Protein AF-H9FKU2-F1 (afdb_monomer)

Organism: Macaca mulatta (NCBI:txid9544)

Sequence (71 aa):
RAQEDELVKIRKYYETSKEEELKLLDKPEQFLHELAQIPNFAERAQCIIFRSVFSEGITSLHRKVEILTRA

Mean predicted aligned error: 6.47 Å

Foldseek 3Di:
DDDPVLQVVLVVCVVPDDPVCNVVDDPVSVVVNVCVPDPPSVVVVVVVVCVVVVVVVVVVVVVVVVVVVVD

Radius of gyration: 21.22 Å; Cα contacts (8 Å, |Δi|>4): 14; chains: 1; bounding box: 42×19×58 Å

Solvent-accessible surface area (backbone atoms only — not comparable to full-atom values): 4262 Å² total; per-residue (Å²): 132,88,52,71,72,57,51,51,54,52,51,54,45,68,75,72,49,55,82,80,56,63,71,72,57,51,74,69,55,50,49,52,52,59,52,67,71,42,81,63,44,70,60,52,52,50,51,54,52,48,54,52,56,49,53,52,47,53,55,53,50,52,53,54,50,53,55,66,75,72,106

pLDDT: mean 88.19, std 11.15, range [56.22, 98.38]

InterPro domains:
  IPR015425 Formin, FH2 domain [PF02181] (4-71)
  IPR015425 Formin, FH2 domain [PS51444] (1-71)
  IPR042201 Formin, FH2 domain superfamily [G3DSA:1.20.58.2220] (1-71)

Secondary structure (DSSP, 8-state):
---HHHHHHHHHHHHHS-TTGGGGS-HHHHHHHHHHTSTTHHHHHHHHHHHHHHHHHHHHHHHHHHHHHH-

Structure (mmCIF, N/CA/C/O backbone):
data_AF-H9FKU2-F1
#
_entry.id   AF-H9FKU2-F1
#
loop_
_atom_site.group_PDB
_atom_site.id
_atom_site.type_symbol
_atom_site.label_atom_id
_atom_site.label_alt_id
_atom_site.label_comp_id
_atom_site.label_asym_id
_atom_site.label_entity_id
_atom_site.label_seq_id
_atom_site.pdbx_PDB_ins_code
_atom_site.Cartn_x
_atom_site.Cartn_y
_atom_site.Cartn_z
_atom_site.occupancy
_atom_site.B_iso_or_equiv
_atom_site.auth_seq_id
_atom_site.auth_comp_id
_atom_site.auth_asym_id
_atom_site.auth_atom_id
_atom_site.pdbx_PDB_model_num
ATOM 1 N N . ARG A 1 1 ? 3.759 -2.723 6.945 1.00 68.00 1 ARG A N 1
ATOM 2 C CA . ARG A 1 1 ? 2.359 -3.210 6.851 1.00 68.00 1 ARG A CA 1
ATOM 3 C C . ARG A 1 1 ? 1.942 -3.593 8.262 1.00 68.00 1 ARG A C 1
ATOM 5 O O . ARG A 1 1 ? 2.781 -4.186 8.925 1.00 68.00 1 ARG A O 1
ATOM 12 N N . ALA A 1 2 ? 0.726 -3.264 8.700 1.00 78.50 2 ALA A N 1
ATOM 13 C CA . ALA A 1 2 ? 0.208 -3.765 9.975 1.00 78.50 2 ALA A CA 1
ATOM 14 C C . ALA A 1 2 ? 0.103 -5.297 9.958 1.00 78.50 2 ALA A C 1
ATOM 16 O O . ALA A 1 2 ? -0.292 -5.873 8.936 1.00 78.50 2 ALA A O 1
ATOM 17 N N . GLN A 1 3 ? 0.473 -5.943 11.058 1.00 86.56 3 GLN A N 1
ATOM 18 C CA . GLN A 1 3 ? 0.230 -7.366 11.265 1.00 86.56 3 GLN A CA 1
ATOM 19 C C . GLN A 1 3 ? -1.263 -7.597 11.545 1.00 86.56 3 GLN A C 1
ATOM 21 O O . GLN A 1 3 ? -1.972 -6.713 12.031 1.00 86.56 3 GLN A O 1
ATOM 26 N N . GLU A 1 4 ? -1.766 -8.790 11.228 1.00 85.69 4 GLU A N 1
ATOM 27 C CA . GLU A 1 4 ? -3.190 -9.092 11.424 1.00 85.69 4 GLU A CA 1
ATOM 28 C C . GLU A 1 4 ? -3.570 -9.093 12.912 1.00 85.69 4 GLU A C 1
ATOM 30 O O . GLU A 1 4 ? -4.638 -8.608 13.278 1.00 85.69 4 GLU A O 1
ATOM 35 N N . ASP A 1 5 ? -2.687 -9.576 13.790 1.00 87.75 5 ASP A N 1
ATOM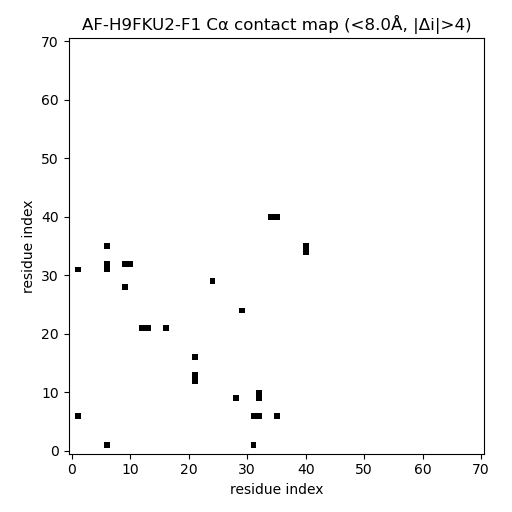 36 C CA . ASP A 1 5 ? -2.941 -9.605 15.231 1.00 87.75 5 ASP A CA 1
ATOM 37 C C . ASP A 1 5 ? -2.994 -8.195 15.845 1.00 87.75 5 ASP A C 1
ATOM 39 O O . ASP A 1 5 ? -3.798 -7.953 16.747 1.00 87.75 5 ASP A O 1
ATOM 43 N N . GLU A 1 6 ? -2.191 -7.256 15.330 1.00 86.69 6 GLU A N 1
ATOM 44 C CA . GLU A 1 6 ? -2.246 -5.832 15.686 1.00 86.69 6 GLU A CA 1
ATOM 45 C C . GLU A 1 6 ? -3.600 -5.233 15.283 1.00 86.69 6 GLU A C 1
ATOM 47 O O . GLU A 1 6 ? -4.291 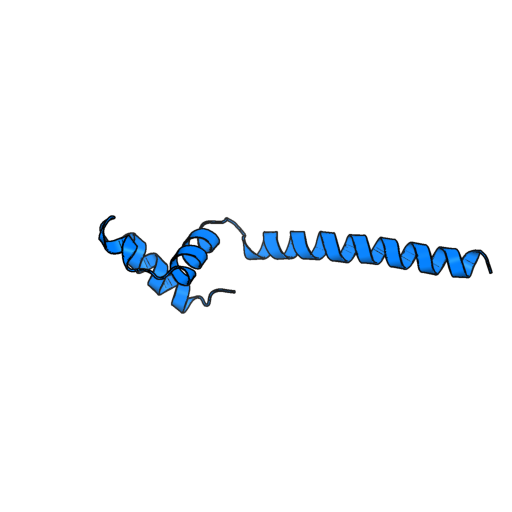-4.632 16.106 1.00 86.69 6 GLU A O 1
ATOM 52 N N . LEU A 1 7 ? -4.038 -5.465 14.040 1.00 88.19 7 LEU A N 1
ATOM 53 C CA . LEU A 1 7 ? -5.310 -4.939 13.535 1.00 88.19 7 LEU A CA 1
ATOM 54 C C . LEU A 1 7 ? -6.526 -5.513 14.264 1.00 88.19 7 LEU A C 1
ATOM 56 O O . LEU A 1 7 ? -7.502 -4.796 14.477 1.00 88.19 7 LEU A O 1
ATOM 60 N N . VAL A 1 8 ? -6.487 -6.787 14.660 1.00 88.56 8 VAL A N 1
ATOM 61 C CA . VAL A 1 8 ? -7.558 -7.407 15.454 1.00 88.56 8 VAL A CA 1
ATOM 62 C C . VAL A 1 8 ? -7.684 -6.735 16.822 1.00 88.56 8 VAL A C 1
ATOM 64 O O . VAL A 1 8 ? -8.801 -6.425 17.238 1.00 88.56 8 VAL A O 1
ATOM 67 N N . LYS A 1 9 ? -6.563 -6.466 17.507 1.00 87.50 9 LYS A N 1
ATOM 68 C CA . LYS A 1 9 ? -6.562 -5.765 18.804 1.00 87.50 9 LYS A CA 1
ATOM 69 C C . LYS A 1 9 ? -7.120 -4.350 18.660 1.00 87.50 9 LYS A C 1
ATOM 71 O O . LYS A 1 9 ? -8.014 -3.976 19.416 1.00 87.50 9 LYS A O 1
ATOM 76 N N . ILE A 1 10 ? -6.654 -3.616 17.649 1.00 87.12 10 ILE A N 1
ATOM 77 C CA . ILE A 1 10 ? -7.090 -2.245 17.367 1.00 87.12 10 ILE A CA 1
ATOM 78 C C . ILE A 1 10 ? -8.587 -2.212 17.017 1.00 87.12 10 ILE A C 1
ATOM 80 O O . ILE A 1 10 ? -9.329 -1.432 17.601 1.00 87.12 10 ILE A O 1
ATOM 84 N N . ARG A 1 11 ? -9.084 -3.079 16.122 1.00 86.81 11 ARG A N 1
ATOM 85 C CA . ARG A 1 11 ? -10.521 -3.122 15.772 1.00 86.81 11 ARG A CA 1
ATOM 86 C C . ARG A 1 11 ? -11.403 -3.425 16.977 1.00 86.81 11 ARG A C 1
ATOM 88 O 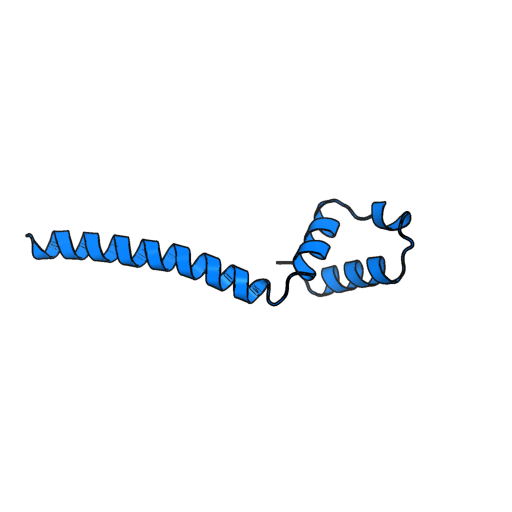O . ARG A 1 11 ? -12.353 -2.691 17.225 1.00 86.81 11 ARG A O 1
ATOM 95 N N . LYS A 1 12 ? -11.049 -4.450 17.758 1.00 86.12 12 LYS A N 1
ATOM 96 C CA . LYS A 1 12 ? -11.792 -4.812 18.971 1.00 86.12 12 LYS A CA 1
ATOM 97 C C . LYS A 1 12 ? -11.862 -3.643 19.955 1.00 86.12 12 LYS A C 1
ATOM 99 O O . L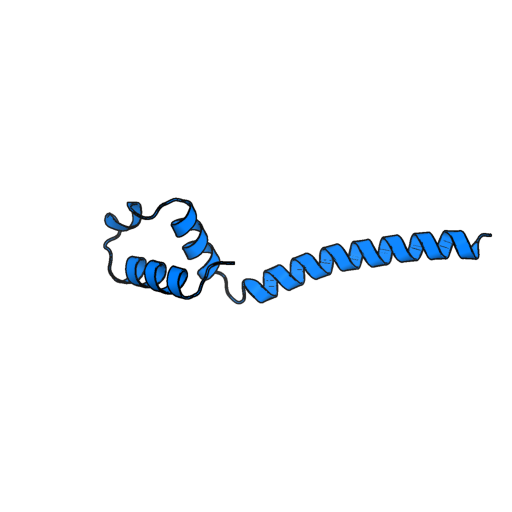YS A 1 12 ? -12.894 -3.440 20.589 1.00 86.12 12 LYS A O 1
ATOM 104 N N . TYR A 1 13 ? -10.778 -2.881 20.074 1.00 83.50 13 TYR A N 1
ATOM 105 C CA . TYR A 1 13 ? -10.741 -1.677 20.894 1.00 83.50 13 TYR A CA 1
ATOM 106 C C . TYR A 1 13 ? -11.774 -0.642 20.422 1.00 83.50 13 TYR A C 1
ATOM 108 O O . TYR A 1 13 ? -12.644 -0.255 21.194 1.00 83.50 13 TYR A O 1
ATOM 116 N N . TYR A 1 14 ? -11.774 -0.290 19.134 1.00 81.12 14 TYR A N 1
ATOM 117 C CA . TYR A 1 14 ? -12.747 0.654 18.565 1.00 81.12 14 TYR A CA 1
ATOM 118 C C . TYR A 1 14 ? -14.209 0.185 18.649 1.00 81.12 14 TYR A C 1
ATOM 120 O O . TYR A 1 14 ? -15.105 1.014 18.769 1.00 81.12 14 TYR A O 1
ATOM 128 N N . GLU A 1 15 ? -14.467 -1.122 18.589 1.00 82.75 15 GLU A N 1
ATOM 129 C CA . GLU A 1 15 ? -15.823 -1.686 18.679 1.00 82.75 15 GLU A CA 1
ATOM 130 C C . GLU A 1 15 ? -16.389 -1.693 20.106 1.00 82.75 15 GLU A C 1
ATOM 132 O O . GLU A 1 15 ? -17.606 -1.656 20.288 1.00 82.75 15 GLU A O 1
ATOM 137 N N . THR A 1 16 ? -15.524 -1.793 21.120 1.00 80.88 16 THR A N 1
ATOM 138 C CA . THR A 1 16 ? -15.936 -2.011 22.520 1.00 80.88 16 THR A CA 1
ATOM 139 C C . THR A 1 16 ? -15.765 -0.789 23.417 1.00 80.88 16 THR A C 1
ATOM 141 O O . THR A 1 16 ? -16.416 -0.716 24.461 1.00 80.88 16 THR A O 1
ATOM 144 N N . SER A 1 17 ? -14.941 0.178 23.015 1.00 76.81 17 SER A N 1
ATOM 145 C CA . SER A 1 17 ? -14.660 1.382 23.796 1.00 76.81 17 SER A CA 1
ATOM 146 C C . SER A 1 17 ? -15.633 2.525 23.508 1.00 76.81 17 SER A C 1
ATOM 148 O O . SER A 1 17 ? -16.081 2.738 22.382 1.00 76.81 17 SER A O 1
ATOM 150 N N . LYS A 1 18 ? -15.948 3.304 24.550 1.00 69.94 18 LYS A N 1
ATOM 151 C CA . LYS A 1 18 ? -16.691 4.569 24.413 1.00 69.94 18 LYS A CA 1
ATOM 152 C C . LYS A 1 18 ? -15.779 5.637 23.803 1.00 69.94 18 LYS A C 1
ATOM 154 O O . LYS A 1 18 ? -14.566 5.585 23.969 1.00 69.94 18 LYS A O 1
ATOM 159 N N . GLU A 1 19 ? -16.355 6.640 23.147 1.00 63.34 19 GLU A N 1
ATOM 160 C CA . GLU A 1 19 ? -15.624 7.676 22.392 1.00 63.34 19 GLU A CA 1
ATOM 161 C C . GLU A 1 19 ? -14.527 8.405 23.211 1.00 63.34 19 GLU A C 1
ATOM 163 O O . GLU A 1 19 ? -13.506 8.817 22.664 1.00 63.34 19 GLU A O 1
ATOM 168 N N . GLU A 1 20 ? -14.680 8.501 24.539 1.00 59.59 20 GLU A N 1
ATOM 169 C CA . GLU A 1 20 ? -13.668 9.058 25.455 1.00 59.59 20 GLU A CA 1
ATOM 170 C C . GLU A 1 20 ? -12.456 8.141 25.701 1.00 59.59 20 GLU A C 1
ATOM 172 O O . GLU A 1 20 ? -11.360 8.644 25.949 1.00 59.59 2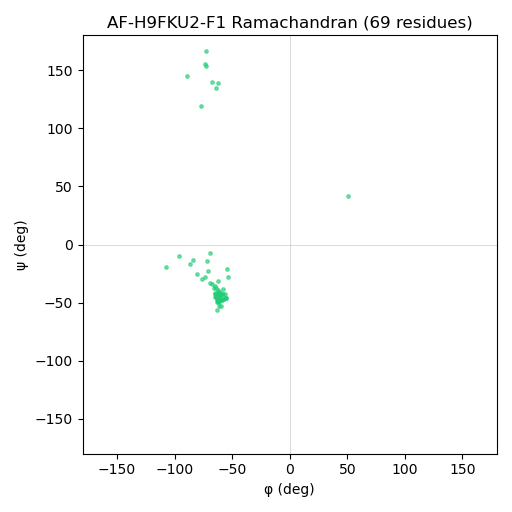0 GLU A O 1
ATOM 177 N N . GLU A 1 21 ? -12.620 6.820 25.592 1.00 60.38 21 GLU A N 1
ATOM 178 C CA . GLU A 1 21 ? -11.546 5.827 25.733 1.00 60.38 21 GLU A CA 1
ATOM 179 C C . GLU A 1 21 ? -10.720 5.696 24.447 1.00 60.38 21 GLU A C 1
ATOM 181 O O . GLU A 1 21 ? -9.527 5.428 24.525 1.00 60.38 21 GLU A O 1
ATOM 186 N N . LEU A 1 22 ? -11.284 6.011 23.272 1.00 61.25 22 LEU A N 1
ATOM 187 C CA . LEU A 1 22 ? -10.556 6.010 21.988 1.00 61.25 22 LEU A CA 1
ATOM 188 C C . LEU A 1 22 ? -9.283 6.881 22.000 1.00 61.25 22 LEU A C 1
ATOM 190 O O . LEU A 1 22 ? -8.367 6.655 21.212 1.00 61.25 22 LEU A O 1
ATOM 194 N N . LYS A 1 23 ? -9.197 7.843 22.930 1.00 60.28 23 LYS A N 1
ATOM 195 C CA . LYS A 1 23 ? -8.024 8.699 23.170 1.00 60.28 23 LYS A CA 1
ATOM 196 C C . LYS A 1 23 ? -6.815 7.967 23.776 1.00 60.28 23 LYS A C 1
ATOM 198 O O . LYS A 1 23 ? -5.766 8.592 23.907 1.00 60.28 23 LYS A O 1
ATOM 203 N N . LEU A 1 24 ? -6.952 6.698 24.173 1.00 70.69 24 LEU A N 1
ATOM 204 C CA . LEU A 1 24 ? -5.873 5.904 24.774 1.00 70.69 24 LEU A CA 1
ATOM 205 C C . LEU A 1 24 ? -4.984 5.191 23.750 1.00 70.69 24 LEU A C 1
ATOM 207 O O . LEU A 1 24 ? -3.885 4.783 24.120 1.00 70.69 24 LEU A O 1
ATOM 211 N N . LEU A 1 25 ? -5.425 5.049 22.495 1.00 78.62 25 LEU A N 1
ATOM 212 C CA . LEU A 1 25 ? -4.555 4.526 21.441 1.00 78.62 25 LEU A CA 1
ATOM 213 C C . LEU A 1 25 ? -3.443 5.520 21.147 1.00 78.62 25 LEU A C 1
ATOM 215 O O . LEU A 1 25 ? -3.681 6.731 21.077 1.00 78.62 25 LEU A O 1
ATOM 219 N N . ASP A 1 26 ? -2.239 5.010 20.934 1.00 87.38 26 ASP A N 1
ATOM 220 C CA . ASP A 1 26 ? -1.135 5.860 20.532 1.00 87.38 26 ASP 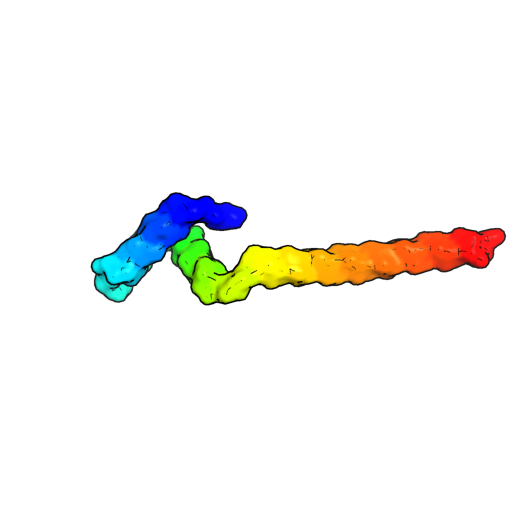A CA 1
ATOM 221 C C . ASP A 1 26 ? -1.279 6.315 19.066 1.00 87.38 26 ASP A C 1
ATOM 223 O O . ASP A 1 26 ? -2.119 5.851 18.289 1.00 87.38 26 ASP A O 1
ATOM 227 N N . LYS A 1 27 ? -0.483 7.312 18.676 1.00 88.12 27 LYS A N 1
ATOM 228 C CA . LYS A 1 27 ? -0.571 7.909 17.336 1.00 88.12 27 LYS A CA 1
ATOM 229 C C . LYS A 1 27 ? -0.310 6.884 16.208 1.00 88.12 27 LYS A C 1
ATOM 231 O O . LYS A 1 27 ? -1.013 6.945 15.198 1.00 88.12 27 LYS A O 1
ATOM 236 N N . PRO A 1 28 ? 0.670 5.963 16.333 1.00 90.38 28 PRO A N 1
ATOM 237 C CA . PRO A 1 28 ? 0.825 4.841 15.406 1.00 90.38 28 PRO A CA 1
ATOM 238 C C . PRO A 1 28 ? -0.413 3.942 15.272 1.00 90.38 28 PRO A C 1
ATOM 240 O O . PRO A 1 28 ? -0.806 3.629 14.148 1.00 90.38 28 PRO A O 1
ATOM 243 N N . GLU A 1 29 ? -1.044 3.542 16.373 1.00 89.38 29 GLU A N 1
ATOM 244 C CA . GLU A 1 29 ? -2.226 2.671 16.368 1.00 89.38 29 GLU A CA 1
ATOM 245 C C . GLU A 1 29 ? -3.432 3.348 15.712 1.00 89.38 29 GLU A C 1
ATOM 247 O O . GLU A 1 29 ? -4.118 2.731 14.891 1.00 89.38 29 GLU A O 1
ATOM 252 N N . GLN A 1 30 ? -3.647 4.635 16.005 1.00 87.56 30 GLN A N 1
ATOM 253 C CA . GLN A 1 30 ? -4.672 5.451 15.346 1.00 87.56 30 GLN A CA 1
ATOM 254 C C . GLN A 1 30 ? -4.455 5.483 13.828 1.00 87.56 30 GLN A C 1
ATOM 256 O O . GLN A 1 30 ? -5.375 5.207 13.058 1.00 87.56 30 GLN A O 1
ATOM 261 N N . PHE A 1 31 ? -3.217 5.727 13.387 1.00 90.75 31 PHE A N 1
ATOM 262 C CA . PHE A 1 31 ? -2.877 5.716 11.965 1.00 90.75 31 PHE A CA 1
ATOM 263 C C . PHE A 1 31 ? -3.147 4.352 11.319 1.00 90.75 31 PHE A C 1
ATOM 265 O O . PHE A 1 31 ? -3.703 4.290 10.225 1.00 90.75 31 PHE A O 1
ATOM 272 N N . LEU A 1 32 ? -2.780 3.247 11.977 1.00 91.12 32 LEU A N 1
ATOM 273 C CA . LEU A 1 32 ? -3.044 1.904 11.453 1.00 91.12 32 LEU A CA 1
ATOM 2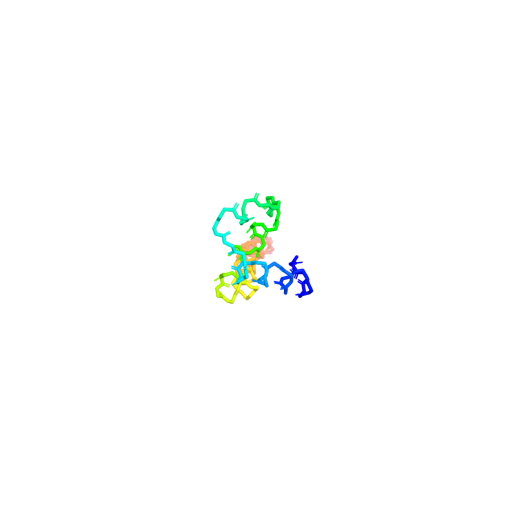74 C C . LEU A 1 32 ? -4.540 1.603 11.352 1.00 91.12 32 LEU A C 1
ATOM 276 O O . LEU A 1 32 ? -4.957 0.963 10.383 1.00 91.12 32 LEU A O 1
ATOM 280 N N . HIS A 1 33 ? -5.341 2.075 12.310 1.00 88.62 33 HIS A N 1
ATOM 281 C CA . HIS A 1 33 ? -6.792 1.965 12.240 1.00 88.62 33 HIS A CA 1
ATOM 282 C C . HIS A 1 33 ? -7.345 2.703 11.020 1.00 88.62 33 HIS A C 1
ATOM 284 O O . HIS A 1 33 ? -8.038 2.096 10.206 1.00 88.62 33 HIS A O 1
ATOM 290 N N . GLU A 1 34 ? -6.998 3.982 10.857 1.00 90.19 34 GLU A N 1
ATOM 291 C CA . GLU A 1 34 ? -7.414 4.801 9.713 1.00 90.19 34 GLU A CA 1
ATOM 292 C C . GLU A 1 34 ? -7.000 4.165 8.381 1.00 90.19 34 GLU A C 1
ATOM 294 O O . GLU A 1 34 ? -7.793 4.086 7.442 1.00 90.19 34 GLU A O 1
ATOM 299 N N . LEU A 1 35 ? -5.774 3.642 8.314 1.00 92.31 35 LEU A N 1
ATOM 300 C CA . LEU A 1 35 ? -5.248 2.957 7.138 1.00 92.31 35 LEU A CA 1
ATOM 301 C C . LEU A 1 35 ? -6.055 1.697 6.797 1.00 92.31 35 LEU A C 1
ATOM 303 O O . LEU A 1 35 ? -6.289 1.418 5.622 1.00 92.31 35 LEU A O 1
ATOM 307 N N . ALA A 1 36 ? -6.489 0.943 7.810 1.00 90.06 36 ALA A N 1
ATOM 308 C CA . ALA A 1 36 ? -7.278 -0.275 7.643 1.00 90.06 36 ALA A CA 1
ATOM 309 C C . ALA A 1 36 ? -8.717 -0.007 7.171 1.00 90.06 36 ALA A C 1
ATOM 311 O O . ALA A 1 36 ? -9.319 -0.892 6.564 1.00 90.06 36 ALA A O 1
ATOM 312 N N . GLN A 1 37 ? -9.253 1.201 7.390 1.00 90.19 37 GLN A N 1
ATOM 313 C CA . GLN A 1 37 ? -10.555 1.613 6.844 1.00 90.19 37 GLN A CA 1
ATOM 314 C C . GLN A 1 37 ? -10.513 1.858 5.329 1.00 90.19 37 GLN A C 1
ATOM 316 O O . GLN A 1 37 ? -11.552 1.961 4.676 1.00 90.19 37 GLN A O 1
ATOM 321 N N . ILE A 1 38 ? -9.318 1.966 4.742 1.00 93.69 38 ILE A N 1
ATOM 322 C CA . ILE A 1 38 ? -9.169 2.200 3.312 1.00 93.69 38 ILE A CA 1
ATOM 323 C C . ILE A 1 38 ? -9.426 0.888 2.549 1.00 93.69 38 ILE A C 1
ATOM 325 O O . ILE A 1 38 ? -8.659 -0.069 2.692 1.00 93.69 38 ILE A O 1
ATOM 329 N N . PRO A 1 39 ? -10.435 0.835 1.659 1.00 94.38 39 PRO A N 1
ATOM 330 C CA . PRO A 1 39 ? -10.725 -0.371 0.896 1.00 94.38 39 PRO A CA 1
ATOM 331 C C . PRO A 1 39 ? -9.562 -0.716 -0.037 1.00 94.38 39 PRO A C 1
ATOM 333 O O . PRO A 1 39 ? -9.037 0.156 -0.742 1.00 94.38 39 PRO A O 1
ATOM 336 N N . ASN A 1 40 ? -9.191 -2.000 -0.063 1.00 93.69 40 ASN A N 1
ATOM 337 C CA . ASN A 1 40 ? -8.121 -2.545 -0.907 1.00 93.69 40 ASN A CA 1
ATOM 338 C C . ASN A 1 40 ? -6.809 -1.747 -0.783 1.00 93.69 40 ASN A C 1
ATOM 340 O O . ASN A 1 40 ? -6.175 -1.390 -1.779 1.00 93.69 40 ASN A O 1
ATOM 344 N N . PHE A 1 41 ? -6.444 -1.355 0.445 1.00 93.19 41 PHE A N 1
ATOM 345 C CA . PHE A 1 41 ? -5.288 -0.491 0.685 1.00 93.19 41 PHE A CA 1
ATOM 346 C C . PHE A 1 41 ? -3.996 -1.068 0.095 1.00 93.19 41 PHE A C 1
ATOM 348 O O . PHE A 1 41 ? -3.247 -0.344 -0.562 1.00 93.19 41 PHE A O 1
ATOM 355 N N . ALA A 1 42 ? -3.742 -2.361 0.314 1.00 91.56 42 ALA A N 1
ATOM 356 C CA . ALA A 1 42 ? -2.518 -3.012 -0.139 1.00 91.56 42 ALA A CA 1
ATOM 357 C C . ALA A 1 42 ? -2.409 -2.978 -1.669 1.00 91.56 42 ALA A C 1
ATOM 359 O O . ALA A 1 42 ? -1.379 -2.571 -2.204 1.00 91.56 42 ALA A O 1
ATOM 360 N N . GLU A 1 43 ? -3.494 -3.317 -2.361 1.00 95.25 43 GLU A N 1
ATOM 361 C CA . GLU A 1 43 ? -3.590 -3.323 -3.817 1.00 95.25 43 GLU A CA 1
ATOM 362 C C . GLU A 1 43 ? -3.424 -1.905 -4.370 1.00 95.25 43 GLU A C 1
ATOM 364 O O . GLU A 1 43 ? -2.643 -1.677 -5.292 1.00 95.25 43 GLU A O 1
ATOM 369 N N . ARG A 1 44 ? -4.098 -0.915 -3.771 1.00 96.62 44 ARG A N 1
ATOM 370 C CA . ARG A 1 44 ? -3.991 0.490 -4.187 1.00 96.62 44 ARG A CA 1
ATOM 371 C C . ARG A 1 44 ? -2.577 1.030 -4.005 1.00 96.62 44 ARG A C 1
ATOM 373 O O . ARG A 1 44 ? -2.057 1.667 -4.922 1.00 96.62 44 ARG A O 1
ATOM 380 N N . ALA A 1 45 ? -1.948 0.771 -2.860 1.00 95.75 45 ALA A N 1
ATOM 381 C CA . ALA A 1 45 ? -0.575 1.186 -2.591 1.00 95.75 45 ALA A CA 1
ATOM 382 C C . ALA A 1 45 ? 0.399 0.542 -3.588 1.00 95.75 45 ALA A C 1
ATOM 384 O O . ALA A 1 45 ? 1.223 1.239 -4.181 1.00 95.75 45 ALA A O 1
ATOM 385 N N . GLN A 1 46 ? 0.250 -0.761 -3.844 1.00 96.19 46 GLN A N 1
ATOM 386 C CA . GLN A 1 46 ? 1.034 -1.470 -4.855 1.00 96.19 46 GLN A CA 1
ATOM 387 C C . GLN A 1 46 ? 0.844 -0.873 -6.251 1.00 96.19 46 GLN A C 1
ATOM 389 O O . GLN A 1 46 ? 1.834 -0.602 -6.928 1.00 96.19 46 GLN A O 1
ATOM 394 N N . CYS A 1 47 ? -0.394 -0.605 -6.675 1.00 97.69 47 CYS A N 1
ATOM 395 C CA . CYS A 1 47 ? -0.670 0.019 -7.967 1.00 97.69 47 CYS A CA 1
ATOM 396 C C . CYS A 1 47 ? -0.038 1.411 -8.090 1.00 97.69 47 CYS A C 1
ATOM 398 O O . CYS A 1 47 ? 0.517 1.731 -9.138 1.00 97.69 47 CYS A O 1
ATOM 400 N N . ILE A 1 48 ? -0.112 2.246 -7.049 1.00 97.25 48 ILE A N 1
ATOM 401 C CA . ILE A 1 48 ? 0.490 3.588 -7.053 1.00 97.25 48 ILE A CA 1
ATOM 402 C C . ILE A 1 48 ? 2.011 3.492 -7.214 1.00 97.25 48 ILE A C 1
ATOM 404 O O . ILE A 1 48 ? 2.574 4.140 -8.098 1.00 97.25 48 ILE A O 1
ATOM 408 N N . ILE A 1 49 ? 2.660 2.646 -6.410 1.00 97.81 49 ILE A N 1
ATOM 409 C CA . ILE A 1 49 ? 4.114 2.443 -6.458 1.00 97.81 49 ILE A CA 1
ATOM 410 C C . ILE A 1 49 ? 4.525 1.906 -7.831 1.00 97.81 49 ILE A C 1
ATOM 412 O O . ILE A 1 49 ? 5.414 2.468 -8.470 1.00 97.81 49 ILE A O 1
ATOM 416 N N . PHE A 1 50 ? 3.843 0.865 -8.317 1.00 97.94 50 PHE A N 1
ATOM 417 C CA . PHE A 1 50 ? 4.121 0.275 -9.622 1.00 97.94 50 PHE A CA 1
ATOM 418 C C . PHE A 1 50 ? 4.009 1.309 -10.740 1.00 97.94 50 PHE A C 1
ATOM 420 O O . PHE A 1 50 ? 4.913 1.410 -11.560 1.00 97.94 50 PHE A O 1
ATOM 427 N N . ARG A 1 51 ? 2.940 2.115 -10.762 1.00 98.19 51 ARG A N 1
ATOM 428 C CA . ARG A 1 51 ? 2.748 3.144 -11.794 1.00 98.19 51 ARG A CA 1
ATOM 429 C C . ARG A 1 51 ? 3.887 4.162 -11.820 1.00 98.19 51 ARG A C 1
ATOM 431 O O . ARG A 1 51 ? 4.339 4.501 -12.912 1.00 98.19 51 ARG A O 1
ATOM 438 N N . SER A 1 52 ? 4.358 4.619 -10.656 1.00 97.69 52 SER A N 1
ATOM 439 C CA . SER A 1 52 ? 5.485 5.562 -10.570 1.00 97.69 52 SER A CA 1
ATOM 440 C C . SER A 1 52 ? 6.764 4.933 -11.115 1.00 97.69 52 SER A C 1
ATOM 442 O O . SER A 1 52 ? 7.341 5.422 -12.086 1.00 97.69 52 SER A O 1
ATOM 444 N N . VAL A 1 53 ? 7.148 3.785 -10.550 1.00 98.19 53 VAL A N 1
ATOM 445 C CA . VAL A 1 53 ? 8.393 3.089 -10.896 1.00 98.19 53 VAL A CA 1
ATOM 446 C C . VAL A 1 53 ? 8.398 2.663 -12.363 1.00 98.19 53 VAL A C 1
ATOM 448 O O . VAL A 1 53 ? 9.406 2.806 -13.053 1.00 98.19 53 VAL A O 1
ATOM 451 N N . PHE A 1 54 ? 7.269 2.172 -12.874 1.00 98.38 54 PHE A N 1
ATOM 452 C CA . PHE A 1 54 ? 7.145 1.761 -14.267 1.00 98.38 54 PHE A CA 1
ATOM 453 C C . PHE A 1 54 ? 7.291 2.950 -15.223 1.00 98.38 54 PHE A C 1
ATOM 455 O O . PHE A 1 54 ? 8.034 2.861 -16.198 1.00 98.38 54 PHE A O 1
ATOM 462 N N . SER A 1 55 ? 6.640 4.082 -14.933 1.00 98.31 55 SER A N 1
ATOM 463 C CA . SER A 1 55 ? 6.746 5.298 -15.751 1.00 98.31 55 SER A CA 1
ATOM 464 C C . SER A 1 55 ? 8.183 5.830 -15.811 1.00 98.31 55 SER A C 1
ATOM 466 O O . SER A 1 55 ? 8.689 6.182 -16.883 1.00 98.31 55 SER A O 1
ATOM 468 N N . GLU A 1 56 ? 8.871 5.854 -14.669 1.00 98.12 56 GLU A N 1
ATOM 469 C CA . GLU A 1 56 ? 10.292 6.207 -14.592 1.00 98.12 56 GLU A CA 1
ATOM 470 C C . GLU A 1 56 ? 11.159 5.216 -15.381 1.00 98.12 56 GLU A C 1
ATOM 472 O O . GLU A 1 56 ? 12.034 5.625 -16.150 1.00 98.12 56 GLU A O 1
ATOM 477 N N . GLY A 1 57 ? 10.870 3.918 -15.261 1.00 98.25 57 GLY A N 1
ATOM 478 C CA . GLY A 1 57 ? 11.544 2.850 -15.995 1.00 98.25 57 GLY A CA 1
ATOM 479 C C . GLY A 1 57 ? 11.424 3.002 -17.512 1.00 98.25 57 GLY A C 1
ATOM 480 O O . GLY A 1 57 ? 12.435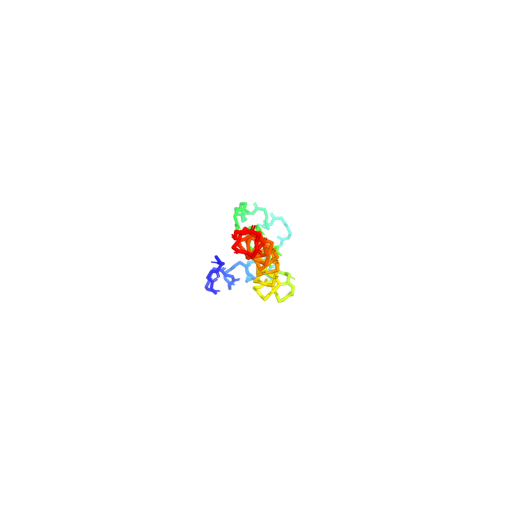 2.957 -18.212 1.00 98.25 57 GLY A O 1
ATOM 481 N N . ILE A 1 58 ? 10.219 3.262 -18.025 1.00 98.38 58 ILE A N 1
ATOM 482 C CA . ILE A 1 58 ? 9.973 3.501 -19.456 1.00 98.38 58 ILE A CA 1
ATOM 483 C C . ILE A 1 58 ? 10.710 4.748 -19.945 1.00 98.38 58 ILE A C 1
ATOM 485 O O . ILE A 1 58 ? 11.301 4.730 -21.024 1.00 98.38 58 ILE A O 1
ATOM 489 N N . THR A 1 59 ? 10.714 5.821 -19.155 1.00 98.31 59 THR A N 1
ATOM 490 C CA . THR A 1 59 ? 11.436 7.055 -19.501 1.00 98.31 59 THR A CA 1
ATOM 491 C C . THR A 1 59 ? 12.944 6.807 -19.575 1.00 98.31 59 THR A C 1
ATOM 493 O O . THR A 1 59 ? 13.610 7.233 -20.520 1.00 98.31 59 THR A O 1
ATOM 496 N N . SER A 1 60 ? 13.491 6.084 -18.597 1.00 98.31 60 SER A N 1
ATOM 497 C CA . SER A 1 60 ? 14.905 5.702 -18.555 1.00 98.31 60 SER A CA 1
ATOM 498 C C . SER A 1 60 ? 15.288 4.808 -19.736 1.00 98.31 60 SER A C 1
ATOM 500 O O . SER A 1 60 ? 16.312 5.037 -20.382 1.00 98.31 60 SER A O 1
ATOM 502 N N . LEU A 1 61 ? 14.445 3.825 -20.064 1.00 98.25 61 LEU A N 1
ATOM 503 C CA . LEU A 1 61 ? 14.658 2.924 -21.192 1.00 98.25 61 LEU A CA 1
ATOM 504 C C . LEU A 1 61 ? 14.668 3.678 -22.524 1.00 98.25 61 LEU A C 1
ATOM 506 O O . LEU A 1 61 ? 15.611 3.512 -23.294 1.00 98.25 61 LEU A O 1
ATOM 510 N N . HIS A 1 62 ? 13.678 4.543 -22.769 1.00 97.94 62 HIS A N 1
ATOM 511 C CA . HIS A 1 62 ? 13.626 5.356 -23.988 1.00 97.94 62 HIS A CA 1
ATOM 512 C C . HIS A 1 62 ? 14.901 6.177 -24.183 1.00 97.94 62 HIS A C 1
ATOM 514 O O . HIS A 1 62 ? 15.476 6.145 -25.266 1.00 97.94 62 HIS A O 1
ATOM 520 N N . ARG A 1 63 ? 15.397 6.841 -23.129 1.00 97.44 63 ARG A N 1
ATOM 521 C CA . ARG A 1 63 ? 16.650 7.615 -23.196 1.00 97.44 63 ARG A CA 1
ATOM 522 C C . ARG A 1 63 ? 17.849 6.747 -23.569 1.00 97.44 63 ARG A C 1
ATOM 524 O O . ARG A 1 63 ? 18.669 7.149 -24.387 1.00 97.44 63 ARG A O 1
ATOM 531 N N . LYS A 1 64 ? 17.962 5.550 -22.986 1.00 97.56 64 LYS A N 1
ATOM 532 C CA . LYS A 1 64 ? 19.057 4.618 -23.308 1.00 97.56 64 LYS A CA 1
ATOM 533 C C . LYS A 1 64 ? 18.995 4.156 -24.764 1.00 97.56 64 LYS A C 1
ATOM 535 O O . LYS A 1 64 ? 20.025 4.117 -25.427 1.00 97.56 64 LYS A O 1
ATOM 540 N N . VAL A 1 65 ? 17.801 3.841 -25.267 1.00 98.00 65 VAL A N 1
ATOM 541 C CA . VAL A 1 65 ? 17.595 3.453 -26.672 1.00 98.00 65 VAL A CA 1
ATOM 542 C C . VAL A 1 65 ? 17.911 4.614 -27.619 1.00 98.00 65 VAL A C 1
ATOM 544 O O . VAL A 1 65 ? 18.586 4.413 -28.624 1.00 98.00 65 VAL A O 1
ATOM 547 N N . GLU A 1 66 ? 17.483 5.834 -27.294 1.00 97.06 66 GLU A N 1
ATOM 548 C CA . GLU A 1 66 ? 17.784 7.038 -28.081 1.00 97.06 66 GLU A CA 1
ATOM 549 C C . GLU A 1 66 ? 19.296 7.264 -28.225 1.00 97.06 66 GLU A C 1
ATOM 551 O O . GLU A 1 66 ? 19.770 7.560 -29.318 1.00 97.06 66 GLU A O 1
ATOM 556 N N . ILE A 1 67 ? 20.065 7.070 -27.149 1.00 96.75 67 ILE A N 1
ATO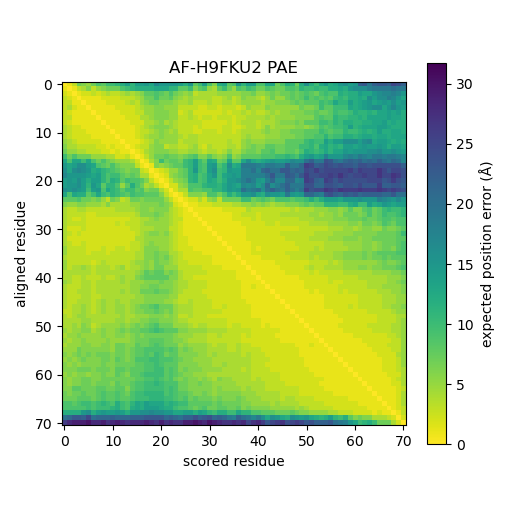M 557 C CA . ILE A 1 67 ? 21.530 7.178 -27.189 1.00 96.75 67 ILE A CA 1
ATOM 558 C C . ILE A 1 67 ? 22.134 6.132 -28.134 1.00 96.75 67 ILE A C 1
ATOM 560 O O . ILE A 1 67 ? 22.978 6.472 -28.955 1.00 96.75 67 ILE A O 1
ATOM 564 N N . LEU A 1 68 ? 21.698 4.872 -28.036 1.00 96.62 68 LEU A N 1
ATOM 565 C CA . LEU A 1 68 ? 22.246 3.780 -28.848 1.00 96.62 68 LEU A CA 1
ATOM 566 C C . LEU A 1 68 ? 21.891 3.893 -30.332 1.00 96.62 68 LEU A C 1
ATOM 568 O O . LEU A 1 68 ? 22.668 3.468 -31.172 1.00 96.62 68 LEU A O 1
ATOM 572 N N . THR A 1 69 ? 20.715 4.430 -30.651 1.00 95.38 69 THR A N 1
ATOM 573 C CA . THR A 1 69 ? 20.228 4.553 -32.037 1.00 95.38 69 THR A CA 1
ATOM 574 C C . THR A 1 69 ? 20.744 5.795 -32.763 1.00 95.38 69 THR A C 1
ATOM 576 O O . THR A 1 69 ? 20.602 5.885 -33.979 1.00 95.38 69 THR A O 1
ATOM 579 N N . ARG A 1 70 ? 21.322 6.762 -32.037 1.00 84.50 70 ARG A N 1
ATOM 580 C CA . ARG A 1 70 ? 21.968 7.956 -32.608 1.00 84.50 70 ARG A CA 1
ATOM 581 C C . ARG A 1 70 ? 23.487 7.826 -32.760 1.00 84.50 70 ARG A C 1
ATOM 583 O O . ARG A 1 70 ? 24.084 8.719 -33.359 1.00 84.50 70 ARG A O 1
ATOM 590 N N . ALA A 1 71 ? 24.086 6.780 -32.189 1.00 56.22 71 ALA A N 1
ATOM 591 C CA . ALA A 1 71 ? 25.485 6.400 -32.393 1.00 56.22 71 ALA A CA 1
ATOM 592 C C . ALA A 1 71 ? 25.630 5.555 -33.667 1.00 56.22 71 ALA A C 1
ATOM 594 O O . ALA A 1 71 ? 26.683 5.694 -34.327 1.00 56.22 71 ALA A O 1
#